Protein AF-A0A938SI79-F1 (afdb_monomer)

pLDDT: mean 90.71, std 9.06, range [56.81, 98.62]

Nearest PDB structures (foldseek):
  8agb-assembly1_D  TM=4.015E-01  e=9.517E-01  Saccharomyces c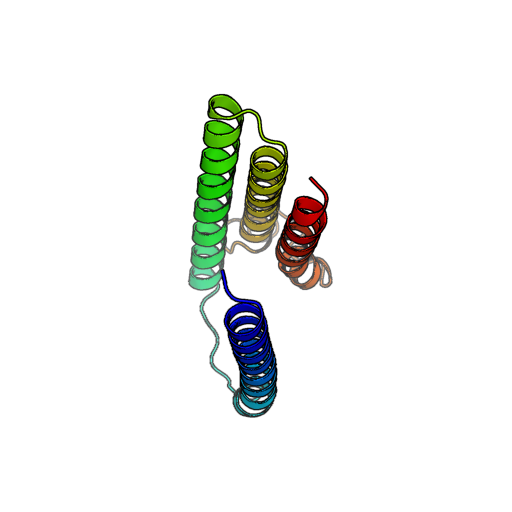erevisiae

Sequence (131 aa):
MNPHETDARAGRRATAYVALFVALFVGFLGLRDCTWEGSAYLHTLMEAVATVLALFVGVLGLVRFYSKKTNLFLCIGTGFLGTGLLDGYHAVVTSPLFPGHLASDLPSLIPWSWLASRVFLSVALWLSWLA

Secondary structure (DSSP, 8-state):
--HHHHHHHHHHHHHHHHHHHHHHHHHHHHHTT------HHHHHHHHHHHHHHHHHHHHHHHHHHHHH--HHHHHHHHHHHHHHHHHHHHHHHT-TTSTTTSGGG-TTHHHHHHHHHHHHHHHHHHHHTT-

Radius of gyration: 18.99 Å; Cα contacts (8 Å, |Δi|>4): 112; chains: 1; bounding box: 51×33×44 Å

Structure (mmCIF, N/CA/C/O backbone):
data_AF-A0A938SI79-F1
#
_entry.id   AF-A0A938SI79-F1
#
loop_
_atom_site.group_PDB
_atom_site.id
_atom_site.type_symbol
_atom_site.label_atom_id
_atom_site.label_alt_id
_atom_site.label_comp_id
_atom_site.label_asym_id
_atom_site.label_entity_id
_atom_site.label_seq_id
_atom_site.pdbx_PDB_ins_code
_atom_site.Cartn_x
_atom_site.Cartn_y
_atom_site.Cartn_z
_atom_site.occupancy
_atom_site.B_iso_or_equiv
_atom_site.auth_seq_id
_atom_site.auth_comp_id
_atom_site.auth_asym_id
_atom_site.auth_atom_id
_atom_site.pdbx_PDB_model_num
ATOM 1 N N . MET A 1 1 ? -28.653 -6.583 20.156 1.00 56.81 1 MET A N 1
ATOM 2 C CA . MET A 1 1 ? -28.554 -7.226 18.828 1.00 56.81 1 MET A CA 1
ATOM 3 C C . MET A 1 1 ? -28.679 -8.721 19.048 1.00 56.81 1 MET A C 1
ATOM 5 O O . MET A 1 1 ? -28.079 -9.206 20.001 1.00 56.81 1 MET A O 1
ATOM 9 N N . ASN A 1 2 ? -29.539 -9.403 18.295 1.00 67.56 2 ASN A N 1
ATOM 10 C CA . ASN A 1 2 ? -29.918 -10.790 18.578 1.00 67.56 2 ASN A CA 1
ATOM 11 C C . ASN A 1 2 ? -28.779 -11.744 18.130 1.00 67.56 2 ASN A C 1
ATOM 13 O O . ASN A 1 2 ? -28.272 -11.552 17.023 1.00 67.56 2 ASN A O 1
ATOM 17 N N . PRO A 1 3 ? -28.346 -12.738 18.933 1.00 68.44 3 PRO A N 1
ATOM 18 C CA . PRO A 1 3 ? -27.252 -13.657 18.574 1.00 68.44 3 PRO A CA 1
ATOM 19 C C . PRO A 1 3 ? -27.410 -14.339 17.204 1.00 68.44 3 PRO A C 1
ATOM 21 O O . PRO A 1 3 ? -26.443 -14.521 16.469 1.00 68.44 3 PRO A O 1
ATOM 24 N N . HIS A 1 4 ? -28.646 -14.624 16.790 1.00 68.62 4 HIS A N 1
ATOM 25 C CA . HIS A 1 4 ? -28.917 -15.203 15.472 1.00 68.62 4 HIS A CA 1
ATOM 26 C C . HIS A 1 4 ? -28.581 -14.257 14.299 1.00 68.62 4 HIS A C 1
ATOM 28 O O . HIS A 1 4 ? -28.230 -14.712 13.210 1.00 68.62 4 HIS A O 1
ATOM 34 N N . GLU A 1 5 ? -28.637 -12.937 14.504 1.00 68.88 5 GLU A N 1
ATOM 35 C CA . GLU A 1 5 ? -28.301 -11.942 13.475 1.00 68.88 5 GLU A CA 1
ATOM 36 C C . GLU A 1 5 ? -26.784 -11.770 13.310 1.00 68.88 5 GLU A C 1
ATOM 38 O O . GLU A 1 5 ? -26.303 -11.476 12.209 1.00 68.88 5 GLU A O 1
ATOM 43 N N . THR A 1 6 ? -26.009 -11.955 14.387 1.00 72.69 6 THR A N 1
ATOM 44 C CA . THR A 1 6 ? -24.543 -11.864 14.341 1.00 72.69 6 THR A CA 1
ATOM 45 C C . THR A 1 6 ? -23.933 -13.042 13.594 1.00 72.69 6 THR A C 1
ATOM 47 O O . THR A 1 6 ? -23.050 -12.828 12.759 1.00 72.69 6 THR A O 1
ATOM 50 N N . ASP A 1 7 ? -24.466 -14.246 13.802 1.00 76.00 7 ASP A N 1
ATOM 51 C CA . ASP A 1 7 ? -23.983 -15.470 13.155 1.00 76.00 7 ASP A CA 1
ATOM 52 C C . ASP A 1 7 ? -24.285 -15.465 11.653 1.00 76.00 7 ASP A C 1
ATOM 54 O O . ASP A 1 7 ? -23.411 -15.748 10.830 1.00 76.00 7 ASP A O 1
ATOM 58 N N . ALA A 1 8 ? -25.483 -15.012 11.268 1.00 79.94 8 ALA A N 1
ATOM 59 C CA . ALA A 1 8 ? -25.849 -14.840 9.864 1.00 79.94 8 ALA A CA 1
ATOM 60 C C . ALA A 1 8 ? -24.959 -13.798 9.153 1.00 79.94 8 ALA A C 1
ATOM 62 O O . ALA A 1 8 ? -24.542 -13.992 8.004 1.00 79.94 8 ALA A O 1
ATOM 63 N N . ARG A 1 9 ? -24.615 -12.692 9.832 1.00 79.75 9 ARG A N 1
ATOM 64 C CA . ARG A 1 9 ? -23.709 -11.666 9.288 1.00 79.75 9 ARG A CA 1
ATOM 65 C C . ARG A 1 9 ? -22.273 -12.179 9.167 1.00 79.75 9 ARG A C 1
ATOM 67 O O . ARG A 1 9 ? -21.607 -11.848 8.183 1.00 79.75 9 ARG A O 1
ATOM 74 N N . ALA A 1 10 ? -21.801 -12.959 10.138 1.00 83.19 10 ALA A N 1
ATOM 75 C CA . ALA A 1 10 ? -20.482 -13.583 10.109 1.00 83.19 10 ALA A CA 1
ATOM 76 C C . ALA A 1 10 ? -20.375 -14.606 8.967 1.00 83.19 10 ALA A C 1
ATOM 78 O O . ALA A 1 10 ? -19.442 -14.517 8.167 1.00 83.19 10 ALA A O 1
ATOM 79 N N . GLY A 1 11 ? -21.378 -15.479 8.813 1.00 88.06 11 GLY A N 1
ATOM 80 C CA . GLY A 1 11 ? -21.458 -16.444 7.714 1.00 88.06 11 GLY A CA 1
ATOM 81 C C . GLY A 1 11 ? -21.416 -15.767 6.344 1.00 88.06 11 GLY A C 1
ATOM 82 O O . GLY A 1 11 ? -20.584 -16.113 5.509 1.00 88.06 11 GLY A O 1
ATOM 83 N N . ARG A 1 12 ? -22.210 -14.705 6.142 1.00 91.56 12 ARG A N 1
ATOM 84 C CA . ARG A 1 12 ? -22.210 -13.947 4.878 1.00 91.56 12 ARG A CA 1
ATOM 85 C C . ARG A 1 12 ? -20.849 -13.324 4.549 1.00 91.56 12 ARG A C 1
ATOM 87 O O . ARG A 1 12 ? -20.452 -13.312 3.385 1.00 91.56 12 ARG A O 1
ATOM 94 N N . ARG A 1 13 ? -20.129 -12.800 5.550 1.00 90.25 13 ARG A N 1
ATOM 95 C CA . ARG A 1 13 ? -18.775 -12.250 5.355 1.00 90.25 13 ARG A CA 1
ATOM 96 C C . ARG A 1 13 ? -17.774 -13.339 4.990 1.00 90.25 13 ARG A C 1
ATOM 98 O O . ARG A 1 13 ? -16.992 -13.136 4.068 1.00 90.25 13 ARG A O 1
ATOM 105 N N . ALA A 1 14 ? -17.827 -14.479 5.676 1.00 93.69 14 ALA A N 1
ATOM 106 C CA . ALA A 1 14 ? -16.965 -15.618 5.380 1.00 93.69 14 ALA A CA 1
ATOM 107 C C . ALA A 1 14 ? -17.178 -16.108 3.939 1.00 93.69 14 ALA A C 1
ATOM 109 O O . ALA A 1 14 ? -16.211 -16.234 3.191 1.00 93.69 14 ALA A O 1
ATOM 110 N N . THR A 1 15 ? -18.436 -16.273 3.511 1.00 96.12 15 THR A N 1
ATOM 111 C CA . THR A 1 15 ? -18.762 -16.632 2.124 1.00 96.12 15 THR A CA 1
ATOM 112 C C . THR A 1 15 ? -18.220 -15.607 1.132 1.00 96.12 15 THR A C 1
ATOM 114 O O . THR A 1 15 ? -17.630 -15.999 0.132 1.00 96.12 15 THR A O 1
ATOM 117 N N . ALA A 1 16 ? -18.360 -14.306 1.410 1.00 95.62 16 ALA A N 1
ATOM 118 C CA . ALA A 1 16 ? -17.833 -13.261 0.535 1.00 95.62 16 ALA A CA 1
ATOM 119 C C . ALA A 1 16 ? -16.301 -13.318 0.403 1.00 95.62 16 ALA A C 1
ATOM 121 O O . ALA A 1 16 ? -15.784 -13.189 -0.703 1.00 95.62 16 ALA A O 1
ATOM 122 N N . TYR A 1 17 ? -15.572 -13.548 1.501 1.00 94.00 17 TYR A N 1
ATOM 123 C CA . TYR A 1 17 ? -14.111 -13.667 1.466 1.00 94.00 17 TYR A CA 1
ATOM 124 C C . TYR A 1 17 ? -13.644 -14.919 0.717 1.00 94.00 17 TYR A C 1
ATOM 126 O O . TYR A 1 17 ? -12.724 -14.828 -0.093 1.00 94.00 17 TYR A O 1
ATOM 134 N N . VAL A 1 18 ? -14.304 -16.062 0.926 1.00 97.06 18 VAL A N 1
ATOM 135 C CA . VAL A 1 18 ? -14.005 -17.301 0.188 1.00 97.06 18 VAL A CA 1
ATOM 136 C C . VAL A 1 18 ? -14.312 -17.130 -1.299 1.00 97.06 18 VAL A C 1
ATOM 138 O O . VAL A 1 18 ? -13.478 -17.465 -2.136 1.00 97.06 18 VAL A O 1
ATOM 141 N N . ALA A 1 19 ? -15.471 -16.562 -1.640 1.00 97.06 19 ALA A N 1
ATOM 142 C CA . ALA A 1 19 ? -15.849 -16.308 -3.026 1.00 97.06 19 ALA A CA 1
ATOM 143 C C . ALA A 1 19 ? -14.864 -15.356 -3.717 1.00 97.06 19 ALA A C 1
ATOM 145 O O . ALA A 1 19 ? -14.454 -15.625 -4.843 1.00 97.06 19 ALA A O 1
ATOM 146 N N . LEU A 1 20 ? -14.434 -14.288 -3.034 1.00 96.50 20 LEU A N 1
ATOM 147 C CA . LEU A 1 20 ? -13.426 -13.363 -3.551 1.00 96.50 20 LEU A CA 1
ATOM 148 C C . LEU A 1 20 ? -12.084 -14.066 -3.788 1.00 96.50 20 LEU A C 1
ATOM 150 O O . LEU A 1 20 ? -11.491 -13.889 -4.847 1.00 96.50 20 LEU A O 1
ATOM 154 N N . PHE A 1 21 ? -11.622 -14.886 -2.840 1.00 96.44 21 PHE A N 1
ATOM 155 C CA . PHE A 1 21 ? -10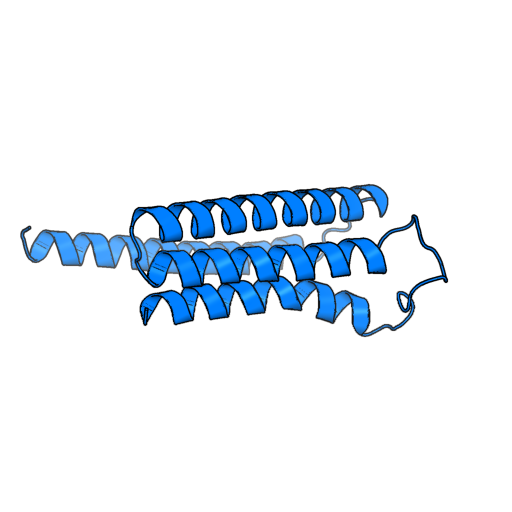.391 -15.660 -2.999 1.00 96.44 21 PHE A CA 1
ATOM 156 C C . PHE A 1 21 ? -10.458 -16.588 -4.219 1.00 96.44 21 PHE A C 1
ATOM 158 O O . PHE A 1 21 ? -9.559 -16.563 -5.058 1.00 96.44 21 PHE A O 1
ATOM 165 N N . VAL A 1 22 ? -11.541 -17.362 -4.354 1.00 97.88 22 VAL A N 1
ATOM 166 C CA . VAL A 1 22 ? -11.738 -18.270 -5.493 1.00 97.88 22 VAL A CA 1
ATOM 167 C C . VAL A 1 22 ? -11.798 -17.489 -6.805 1.00 97.88 22 VAL A C 1
ATOM 169 O O . VAL A 1 22 ? -11.145 -17.879 -7.770 1.00 97.88 22 VAL A O 1
ATOM 172 N N . ALA A 1 23 ? -12.523 -16.368 -6.841 1.00 97.44 23 ALA A N 1
ATOM 173 C CA . ALA A 1 23 ? -12.618 -15.521 -8.026 1.00 97.44 23 ALA A CA 1
ATOM 174 C C . ALA A 1 23 ? -11.251 -14.960 -8.448 1.00 97.44 23 ALA A C 1
ATOM 176 O O . ALA A 1 23 ? -10.912 -15.019 -9.628 1.00 97.44 23 ALA A O 1
ATOM 177 N N . LEU A 1 24 ? -10.443 -14.471 -7.500 1.00 96.19 24 LEU A N 1
ATOM 178 C CA . LEU A 1 24 ? -9.087 -13.982 -7.772 1.00 96.19 24 LEU A CA 1
ATOM 179 C C . LEU A 1 24 ? -8.161 -15.107 -8.252 1.00 96.19 24 LEU A C 1
ATOM 181 O O . LEU A 1 24 ? -7.401 -14.910 -9.197 1.00 96.19 24 LEU A O 1
ATOM 185 N N . PHE A 1 25 ? -8.248 -16.292 -7.643 1.00 96.94 25 PHE A N 1
ATOM 186 C CA . PHE A 1 25 ? -7.435 -17.448 -8.021 1.00 96.94 25 PHE A CA 1
ATOM 187 C C . PHE A 1 25 ? -7.764 -17.952 -9.433 1.00 96.94 25 PHE A C 1
ATOM 189 O O . PHE A 1 25 ? -6.869 -18.123 -10.259 1.00 96.94 25 PHE A O 1
ATOM 196 N N . VAL A 1 26 ? -9.049 -18.144 -9.741 1.00 97.62 26 VAL A N 1
ATOM 197 C CA . VAL A 1 26 ? -9.498 -18.556 -11.080 1.00 97.62 26 VAL A CA 1
ATOM 198 C C . VAL A 1 26 ? -9.195 -17.467 -12.111 1.00 97.62 26 VAL A C 1
ATOM 200 O O . VAL A 1 26 ? -8.721 -17.776 -13.203 1.00 97.62 26 VAL A O 1
ATOM 203 N N . GLY A 1 27 ? -9.403 -16.196 -11.755 1.00 96.81 27 GLY A N 1
ATOM 204 C CA . GLY A 1 27 ? -9.057 -15.054 -12.599 1.00 96.81 27 GLY A CA 1
ATOM 205 C C . GLY A 1 27 ? -7.573 -15.025 -12.962 1.00 96.81 27 GLY A C 1
ATOM 206 O O . GLY A 1 27 ? -7.242 -14.850 -14.131 1.00 96.81 27 GLY A O 1
ATOM 207 N N . PHE A 1 28 ? -6.681 -15.284 -11.999 1.00 94.69 28 PHE A N 1
ATOM 208 C CA . PHE A 1 28 ? -5.246 -15.410 -12.260 1.00 94.69 28 PHE A CA 1
ATOM 209 C C . PHE A 1 28 ? -4.947 -16.509 -13.287 1.00 94.69 28 PHE A C 1
ATOM 211 O O . PHE A 1 28 ? -4.224 -16.261 -14.247 1.00 94.69 28 P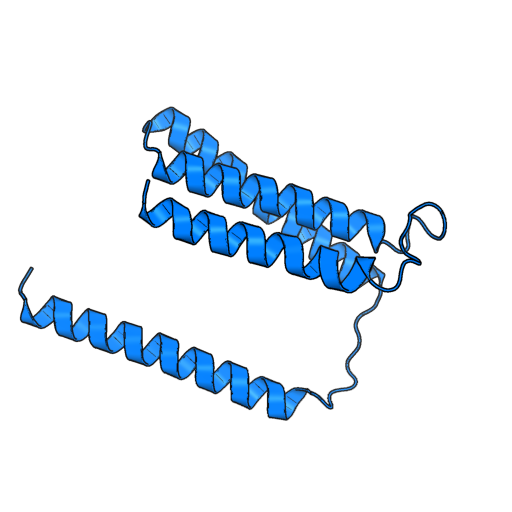HE A O 1
ATOM 218 N N . LEU A 1 29 ? -5.539 -17.699 -13.140 1.00 96.31 29 LEU A N 1
ATOM 219 C CA . LEU A 1 29 ? -5.329 -18.794 -14.094 1.00 96.31 29 LEU A CA 1
ATOM 220 C C . LEU A 1 29 ? -5.790 -18.437 -15.514 1.00 96.31 29 LEU A C 1
ATOM 222 O O . LEU A 1 29 ? -5.135 -18.839 -16.470 1.00 96.31 29 LEU A O 1
ATOM 226 N N . GLY A 1 30 ? -6.885 -17.683 -15.648 1.00 95.62 30 GLY A N 1
ATOM 227 C CA . GLY A 1 30 ? -7.401 -17.243 -16.947 1.00 95.62 30 GLY A CA 1
ATOM 228 C C . GLY A 1 30 ? -6.630 -16.075 -17.573 1.00 95.62 30 GLY A C 1
ATOM 229 O O . GLY A 1 30 ? -6.618 -15.945 -18.792 1.00 95.62 30 GLY A O 1
ATOM 230 N N . LEU A 1 31 ? -5.992 -15.230 -16.758 1.00 94.94 31 LEU A N 1
ATOM 231 C CA . LEU A 1 31 ? -5.314 -14.009 -17.210 1.00 94.94 31 LEU A CA 1
ATOM 232 C C . LEU A 1 31 ? -3.786 -14.126 -17.270 1.00 94.94 31 LEU A C 1
ATOM 234 O O . LEU A 1 31 ? -3.148 -13.228 -17.810 1.00 94.94 31 LEU A O 1
ATOM 238 N N . ARG A 1 32 ? -3.183 -15.199 -16.744 1.00 93.19 32 ARG A N 1
ATOM 239 C CA . ARG A 1 32 ? -1.715 -15.346 -16.660 1.00 93.19 32 ARG A CA 1
ATOM 240 C C . ARG A 1 32 ? -0.988 -15.278 -18.009 1.00 93.19 32 ARG A C 1
ATOM 242 O O . ARG A 1 32 ? 0.165 -14.877 -18.038 1.00 93.19 32 ARG A O 1
ATOM 249 N N . ASP A 1 33 ? -1.660 -15.669 -19.092 1.00 93.69 33 ASP A N 1
ATOM 250 C CA . ASP A 1 33 ? -1.106 -15.694 -20.452 1.00 93.69 33 ASP A CA 1
ATOM 251 C C . ASP A 1 33 ? -1.476 -14.420 -21.247 1.00 93.69 33 ASP A C 1
ATOM 253 O O . ASP A 1 33 ? -1.241 -14.324 -22.452 1.00 93.69 33 ASP A O 1
ATOM 257 N N . CYS A 1 34 ? -2.084 -13.428 -20.585 1.00 93.06 34 CYS A N 1
ATOM 258 C CA . CYS A 1 34 ? -2.415 -12.143 -21.186 1.00 93.06 34 CYS A CA 1
ATOM 259 C C . CYS A 1 34 ? -1.137 -11.341 -21.465 1.00 93.06 34 CYS A C 1
ATOM 261 O O . CYS A 1 34 ? -0.360 -11.059 -20.558 1.00 93.06 34 CYS A O 1
ATOM 263 N N . THR A 1 35 ? -0.951 -10.916 -22.714 1.00 92.19 35 THR A N 1
ATOM 264 C CA . THR A 1 35 ? 0.222 -10.140 -23.152 1.00 92.19 35 THR A CA 1
ATOM 265 C C . THR A 1 35 ? 0.031 -8.630 -23.014 1.00 92.19 35 THR A C 1
ATOM 267 O O . THR A 1 35 ? 0.790 -7.859 -23.597 1.00 92.19 35 THR A O 1
ATOM 270 N N . TRP A 1 36 ? -1.028 -8.182 -22.337 1.00 89.94 36 TRP A N 1
ATOM 271 C CA . TRP A 1 36 ? -1.243 -6.756 -22.132 1.00 89.94 36 TRP A CA 1
ATOM 272 C C . TRP A 1 36 ? -0.161 -6.199 -21.204 1.00 89.94 36 TRP A C 1
ATOM 274 O O . TRP A 1 36 ? -0.030 -6.631 -20.061 1.00 89.94 36 TRP A O 1
ATOM 284 N N . GLU A 1 37 ? 0.581 -5.212 -21.698 1.00 87.44 37 GLU A N 1
ATOM 285 C CA . GLU A 1 37 ? 1.639 -4.528 -20.965 1.00 87.44 37 GLU A CA 1
ATOM 286 C C . GLU A 1 37 ? 1.397 -3.014 -21.026 1.00 87.44 37 GLU A C 1
ATOM 288 O O . GLU A 1 37 ? 1.142 -2.442 -22.090 1.00 87.44 37 GLU A O 1
ATOM 293 N N . GLY A 1 38 ? 1.417 -2.360 -19.864 1.00 88.06 38 GLY A N 1
ATOM 294 C CA . GLY A 1 38 ? 1.325 -0.904 -19.767 1.00 88.06 38 GLY A CA 1
ATOM 295 C C . GLY A 1 38 ? 2.656 -0.226 -20.100 1.00 88.06 38 GLY A C 1
ATOM 296 O O . GLY A 1 38 ? 3.714 -0.842 -20.039 1.00 88.06 38 GLY A O 1
ATOM 297 N N . SER A 1 39 ? 2.634 1.072 -20.411 1.00 92.69 39 SER A N 1
ATOM 298 C CA . SER A 1 39 ? 3.881 1.830 -20.582 1.00 92.69 39 SER A CA 1
ATOM 299 C C . SER A 1 39 ? 4.570 2.094 -19.236 1.00 92.69 39 SER A C 1
ATOM 301 O O . SER A 1 39 ? 3.907 2.221 -18.204 1.00 92.69 39 SER A O 1
ATOM 303 N N . ALA A 1 40 ? 5.895 2.275 -19.243 1.00 89.94 40 ALA A N 1
ATOM 304 C CA . ALA A 1 40 ? 6.648 2.652 -18.040 1.00 89.94 40 ALA A CA 1
ATOM 305 C C . ALA A 1 40 ? 6.112 3.946 -17.393 1.00 89.94 40 ALA A C 1
ATOM 307 O O . ALA A 1 40 ? 5.995 4.035 -16.175 1.00 89.94 40 ALA A O 1
ATOM 308 N N . TYR A 1 41 ? 5.693 4.922 -18.206 1.00 93.56 41 TYR A N 1
ATOM 309 C CA . TYR A 1 41 ? 5.059 6.151 -17.717 1.00 93.56 41 TYR A CA 1
ATOM 310 C C . TYR A 1 41 ? 3.715 5.895 -17.026 1.00 93.56 41 TYR A C 1
ATOM 312 O O . TYR A 1 41 ? 3.419 6.538 -16.019 1.00 93.56 41 TYR A O 1
ATOM 320 N N . LEU A 1 42 ? 2.907 4.958 -17.540 1.00 94.81 42 LEU A N 1
ATOM 321 C CA . LEU A 1 42 ? 1.650 4.569 -16.902 1.00 94.81 42 LEU A CA 1
ATOM 322 C C . L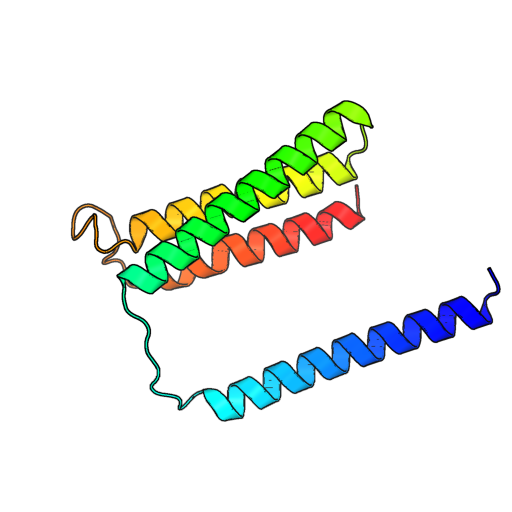EU A 1 42 ? 1.910 3.906 -15.543 1.00 94.81 42 LEU A C 1
ATOM 324 O O . LEU A 1 42 ? 1.237 4.250 -14.574 1.00 94.81 42 LEU A O 1
ATOM 328 N N . HIS A 1 43 ? 2.907 3.021 -15.455 1.00 92.38 43 HIS A N 1
ATOM 329 C CA . HIS A 1 43 ? 3.324 2.413 -14.190 1.00 92.38 43 HIS A CA 1
ATOM 330 C C . HIS A 1 43 ? 3.752 3.481 -13.170 1.00 92.38 43 HIS A C 1
ATOM 332 O O . HIS A 1 43 ? 3.185 3.543 -12.082 1.00 92.38 43 HIS A O 1
ATOM 338 N N . THR A 1 44 ? 4.653 4.397 -13.541 1.00 93.44 44 THR A N 1
ATOM 339 C CA . THR A 1 44 ? 5.085 5.488 -12.648 1.00 93.44 44 THR A CA 1
ATOM 340 C C . THR A 1 44 ? 3.922 6.373 -12.199 1.00 93.44 44 THR A C 1
ATOM 342 O O . THR A 1 44 ? 3.865 6.764 -11.034 1.00 93.44 44 THR A O 1
ATOM 345 N N . LEU A 1 45 ? 2.967 6.674 -13.087 1.00 96.12 45 LEU A N 1
ATOM 346 C CA . LEU A 1 45 ? 1.775 7.442 -12.723 1.00 96.12 45 LEU A CA 1
ATOM 347 C C . LEU A 1 45 ? 0.908 6.695 -11.699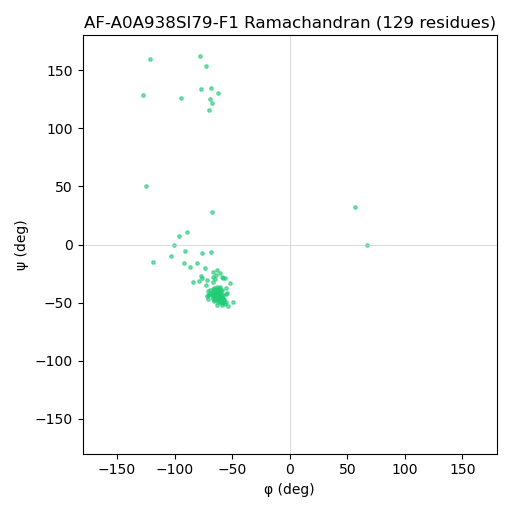 1.00 96.12 45 LEU A C 1
ATOM 349 O O . LEU A 1 45 ? 0.432 7.309 -10.744 1.00 96.12 45 LEU A O 1
ATOM 353 N N . MET A 1 46 ? 0.715 5.386 -11.874 1.00 95.56 46 MET A N 1
ATOM 354 C CA . MET A 1 46 ? -0.039 4.563 -10.925 1.00 95.56 46 MET A CA 1
ATOM 355 C C . MET A 1 46 ? 0.620 4.540 -9.544 1.00 95.56 46 MET A C 1
ATOM 357 O O . MET A 1 46 ? -0.072 4.749 -8.547 1.00 95.56 46 MET A O 1
ATOM 361 N N . GLU A 1 47 ? 1.939 4.352 -9.483 1.00 95.44 47 GLU A N 1
ATOM 362 C CA . GLU A 1 47 ? 2.684 4.349 -8.218 1.00 95.44 47 GLU A CA 1
ATOM 363 C C . GLU A 1 47 ? 2.660 5.734 -7.542 1.00 95.44 47 GLU A C 1
ATOM 365 O O . GLU A 1 47 ? 2.485 5.840 -6.326 1.00 95.44 47 GLU A O 1
ATOM 370 N N . ALA A 1 48 ? 2.724 6.825 -8.315 1.00 96.81 48 ALA A N 1
ATOM 371 C CA . ALA A 1 48 ? 2.587 8.183 -7.785 1.00 96.81 48 ALA A CA 1
ATOM 372 C C . ALA A 1 48 ? 1.184 8.453 -7.209 1.00 96.81 48 ALA A C 1
ATOM 374 O O . ALA A 1 48 ? 1.052 9.048 -6.136 1.00 96.81 48 ALA A O 1
ATOM 375 N N . VAL A 1 49 ? 0.125 7.993 -7.883 1.00 98.19 49 VAL A N 1
ATOM 376 C CA . VAL A 1 49 ? -1.250 8.105 -7.370 1.00 98.19 49 VAL A CA 1
ATOM 377 C C . VAL A 1 49 ? -1.422 7.271 -6.098 1.00 98.19 49 VAL A C 1
ATOM 379 O O . VAL A 1 49 ? -1.988 7.772 -5.125 1.00 98.19 49 VAL A O 1
ATOM 382 N N . ALA A 1 50 ? -0.900 6.040 -6.072 1.00 97.06 50 ALA A N 1
ATOM 383 C CA . ALA A 1 50 ? -0.911 5.185 -4.884 1.00 97.06 50 ALA A CA 1
ATOM 384 C C . ALA A 1 50 ? -0.204 5.863 -3.699 1.00 97.06 50 ALA A C 1
ATOM 386 O O . ALA A 1 50 ? -0.792 5.989 -2.623 1.00 97.06 50 ALA A O 1
ATOM 387 N N . THR A 1 51 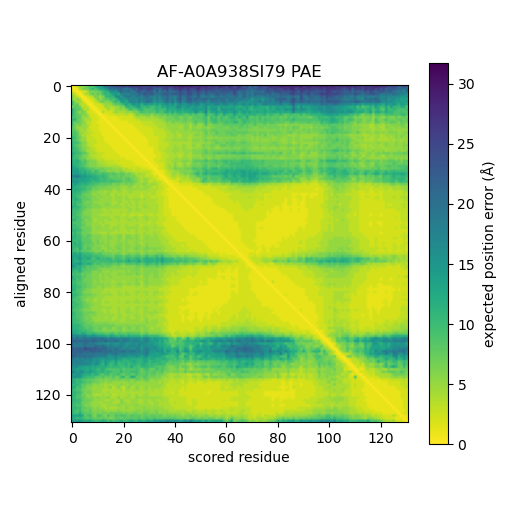? 0.984 6.422 -3.943 1.00 98.19 51 THR A N 1
ATOM 388 C CA . THR A 1 51 ? 1.762 7.203 -2.973 1.00 98.19 51 THR A CA 1
ATOM 389 C C . THR A 1 51 ? 0.942 8.342 -2.372 1.00 98.19 51 THR A C 1
ATOM 391 O O . THR A 1 51 ? 0.823 8.455 -1.151 1.00 98.19 51 THR A O 1
ATOM 394 N N . VAL A 1 52 ? 0.340 9.186 -3.218 1.00 98.56 52 VAL A N 1
ATOM 395 C CA . VAL A 1 52 ? -0.433 10.351 -2.765 1.00 98.56 52 VAL A CA 1
ATOM 396 C C . VAL A 1 52 ? -1.664 9.922 -1.969 1.00 98.56 52 VAL A C 1
ATOM 398 O O . VAL A 1 52 ? -1.930 10.492 -0.910 1.00 98.56 52 VAL A O 1
ATOM 401 N N . LEU A 1 53 ? -2.396 8.907 -2.436 1.00 98.50 53 LEU A N 1
ATOM 402 C CA . LEU A 1 53 ? -3.569 8.390 -1.729 1.00 98.50 53 LEU A CA 1
ATOM 403 C C . LEU A 1 53 ? -3.191 7.800 -0.367 1.00 98.50 53 LEU A C 1
ATOM 405 O O . LEU A 1 53 ? -3.856 8.095 0.628 1.00 98.50 53 LEU A O 1
ATOM 409 N N . ALA A 1 54 ? -2.115 7.015 -0.299 1.00 98.44 54 ALA A N 1
ATOM 410 C CA . ALA A 1 54 ? -1.639 6.432 0.947 1.00 98.44 54 ALA A CA 1
ATOM 411 C C . ALA A 1 54 ? -1.197 7.519 1.940 1.00 98.44 54 ALA A C 1
ATOM 413 O O . ALA A 1 54 ? -1.652 7.523 3.085 1.00 98.44 54 ALA A O 1
ATOM 414 N N . LEU A 1 55 ? -0.409 8.507 1.502 1.00 98.62 55 LEU A N 1
ATOM 415 C CA . LEU A 1 55 ? -0.021 9.638 2.352 1.00 98.62 55 LEU A CA 1
ATOM 416 C C . LEU A 1 55 ? -1.237 10.435 2.834 1.00 98.62 55 LEU A C 1
ATOM 418 O O . LEU A 1 55 ? -1.314 10.785 4.012 1.00 98.62 55 LEU A O 1
ATOM 422 N N . PHE A 1 56 ? -2.212 10.679 1.958 1.00 98.62 56 PHE A N 1
ATOM 423 C CA . PHE A 1 56 ? -3.440 11.385 2.310 1.00 98.62 56 PHE A CA 1
ATOM 424 C C . PHE A 1 56 ? -4.229 10.651 3.402 1.00 98.62 56 PHE A C 1
ATOM 426 O O . PHE A 1 56 ? -4.568 11.249 4.426 1.00 98.62 56 PHE A O 1
ATOM 433 N N . VAL A 1 57 ? -4.467 9.345 3.238 1.00 98.31 57 VAL A N 1
ATOM 434 C CA . VAL A 1 57 ? -5.145 8.525 4.257 1.00 98.31 57 VAL A CA 1
ATOM 435 C C . VAL A 1 57 ? -4.336 8.486 5.557 1.00 98.31 57 VAL A C 1
ATOM 437 O O . VAL A 1 57 ? -4.914 8.592 6.640 1.00 98.31 57 VAL A O 1
ATOM 440 N N . GLY A 1 58 ? -3.008 8.403 5.465 1.00 98.19 58 GLY A N 1
ATOM 441 C CA . GLY A 1 58 ? -2.109 8.444 6.616 1.00 98.19 58 GLY A CA 1
ATOM 442 C C . GLY A 1 58 ? -2.241 9.739 7.422 1.00 98.19 58 GLY A C 1
ATOM 443 O O . GLY A 1 58 ? -2.439 9.702 8.641 1.00 98.19 58 GLY A O 1
ATOM 444 N N . VAL A 1 59 ? -2.235 10.888 6.739 1.00 98.38 59 VAL A N 1
ATOM 445 C CA . VAL A 1 59 ? -2.460 12.209 7.348 1.00 98.38 59 VAL A CA 1
ATOM 446 C C . VAL A 1 59 ? -3.849 12.294 7.980 1.00 98.38 59 VAL A C 1
ATOM 448 O O . VAL A 1 59 ? -3.963 12.736 9.124 1.00 98.38 59 VAL A O 1
ATOM 451 N N . LEU A 1 60 ? -4.902 11.828 7.299 1.00 98.06 60 LEU A N 1
ATOM 452 C CA . LEU A 1 60 ? -6.252 11.789 7.875 1.00 98.06 60 LEU A CA 1
ATOM 453 C C . LEU A 1 60 ? -6.312 10.924 9.142 1.00 98.06 60 LEU A C 1
ATOM 455 O O . LEU A 1 60 ? -6.950 11.318 10.123 1.00 98.06 60 LEU A O 1
ATOM 459 N N . GLY A 1 61 ? -5.619 9.782 9.150 1.00 97.06 61 GLY A N 1
ATOM 460 C CA . GLY A 1 61 ? -5.470 8.921 10.323 1.00 97.06 61 GLY A CA 1
ATOM 461 C C . GLY A 1 61 ? -4.818 9.654 11.497 1.00 97.06 61 GLY A C 1
ATOM 462 O O . GLY A 1 61 ? -5.356 9.640 12.607 1.00 97.06 61 GLY A O 1
ATOM 463 N N . LEU A 1 62 ? -3.729 10.389 11.249 1.00 96.88 62 LEU A N 1
ATOM 464 C CA . LEU A 1 62 ? -3.077 11.205 12.275 1.00 96.88 62 LEU A CA 1
ATOM 465 C C . LEU A 1 62 ? -3.973 12.344 12.776 1.00 96.88 62 LEU A C 1
ATOM 467 O O . LEU A 1 62 ? -4.147 12.492 13.984 1.00 96.88 62 LEU A O 1
ATOM 471 N N . VAL A 1 63 ? -4.604 13.118 11.890 1.00 98.00 63 VAL A N 1
ATOM 472 C CA . VAL A 1 63 ? -5.543 14.193 12.278 1.00 98.00 63 VAL A CA 1
ATOM 473 C C . VAL A 1 63 ? -6.658 13.639 13.170 1.00 98.00 63 VAL A C 1
ATOM 475 O O . VAL A 1 63 ? -7.011 14.214 14.210 1.00 98.00 63 VAL A O 1
ATOM 478 N N . ARG A 1 64 ? -7.184 12.469 12.798 1.00 96.62 64 ARG A N 1
ATOM 479 C CA . ARG A 1 64 ? -8.205 11.764 13.567 1.00 96.62 64 ARG A CA 1
ATOM 480 C C . ARG A 1 64 ? -7.680 11.300 14.927 1.00 96.62 64 ARG A C 1
ATOM 482 O O . ARG A 1 64 ? -8.389 11.470 15.925 1.00 96.62 64 ARG A O 1
ATOM 489 N N . PHE A 1 65 ? -6.455 10.780 14.990 1.00 96.88 65 PHE A N 1
ATOM 490 C CA . PHE A 1 65 ? -5.784 10.451 16.245 1.00 96.88 65 PHE A CA 1
ATOM 491 C C . PHE A 1 65 ? -5.641 11.682 17.140 1.00 96.88 65 PHE A C 1
ATOM 493 O O . PHE A 1 65 ? -6.007 11.618 18.308 1.00 96.88 65 PHE A O 1
ATOM 500 N N . TYR A 1 66 ? -5.213 12.831 16.619 1.00 95.88 66 TYR A N 1
ATOM 501 C CA . TYR A 1 66 ? -5.093 14.041 17.437 1.00 95.88 66 TYR A CA 1
ATOM 502 C C . TYR A 1 66 ? -6.439 14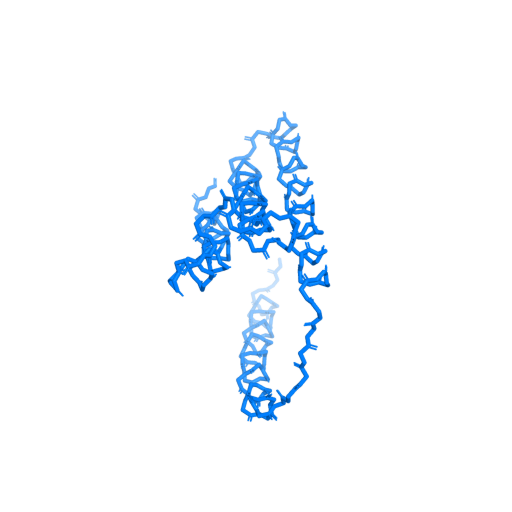.538 17.979 1.00 95.88 66 TYR A C 1
ATOM 504 O O . TYR A 1 66 ? -6.465 15.116 19.063 1.00 95.88 66 TYR A O 1
ATOM 512 N N . SER A 1 67 ? -7.544 14.235 17.292 1.00 95.69 67 SER A N 1
ATOM 513 C CA . SER A 1 67 ? -8.901 14.609 17.709 1.00 95.69 67 SER A CA 1
ATOM 514 C C . SER A 1 67 ? -9.553 13.647 18.714 1.00 95.69 67 SER A C 1
ATOM 516 O O . SER A 1 67 ? -10.381 14.075 19.514 1.00 95.69 67 SER A O 1
ATOM 518 N N . LYS A 1 68 ? -9.256 12.339 18.655 1.00 93.31 68 LYS A N 1
ATOM 519 C CA . LYS A 1 68 ? -9.906 11.308 19.503 1.00 93.31 68 LYS A CA 1
ATOM 520 C C . LYS A 1 68 ? -8.972 10.541 20.431 1.00 93.31 68 LYS A C 1
ATOM 522 O O . LYS A 1 68 ? -9.459 9.883 21.341 1.00 93.31 68 LYS A O 1
ATOM 527 N N . LYS A 1 69 ? -7.663 10.622 20.200 1.00 92.19 69 LYS A N 1
ATOM 528 C CA . LYS A 1 69 ? -6.592 9.974 20.972 1.00 92.19 69 LYS A CA 1
ATOM 529 C C . LYS A 1 69 ? -6.721 8.447 21.075 1.00 92.19 69 LYS A C 1
ATOM 531 O O . LYS A 1 69 ? -6.320 7.858 22.068 1.00 92.19 69 LYS A O 1
ATOM 536 N N . THR A 1 70 ? -7.265 7.795 20.045 1.00 94.69 70 THR A N 1
ATOM 537 C CA . THR A 1 70 ? -7.378 6.326 19.976 1.00 94.69 70 THR A CA 1
ATOM 538 C C . THR A 1 70 ? -6.196 5.728 19.216 1.00 94.69 70 THR A C 1
ATOM 540 O O . THR A 1 70 ? -5.978 6.095 18.060 1.00 94.69 70 THR A O 1
ATOM 543 N N . ASN A 1 71 ? -5.481 4.776 19.822 1.00 93.69 71 ASN A N 1
ATOM 544 C CA . ASN A 1 71 ? -4.303 4.132 19.221 1.00 93.69 71 ASN A CA 1
ATOM 545 C C . ASN A 1 71 ? -4.602 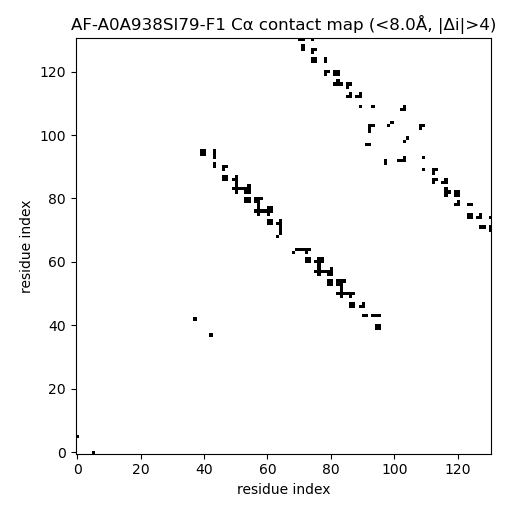3.445 17.883 1.00 93.69 71 ASN A C 1
ATOM 547 O O . ASN A 1 71 ? -3.745 3.454 17.004 1.00 93.69 71 ASN A O 1
ATOM 551 N N . LEU A 1 72 ? -5.833 2.968 17.676 1.00 95.19 72 LEU A N 1
ATOM 552 C CA . LEU A 1 72 ? -6.311 2.489 16.379 1.00 95.19 72 LEU A CA 1
ATOM 553 C C . LEU A 1 72 ? -6.025 3.482 15.237 1.00 95.19 72 LEU A C 1
ATOM 555 O O . LEU A 1 72 ? -5.472 3.107 14.207 1.00 95.19 72 LEU A O 1
ATOM 559 N N . PHE A 1 73 ? -6.362 4.764 15.414 1.00 95.31 73 PHE A N 1
ATOM 560 C CA . PHE A 1 73 ? -6.155 5.777 14.372 1.00 95.31 73 PHE A CA 1
ATOM 561 C C . PHE A 1 73 ? -4.681 6.130 14.181 1.00 95.31 73 PHE A C 1
ATOM 563 O O . PHE A 1 73 ? -4.279 6.448 13.064 1.00 95.31 73 PHE A O 1
ATOM 570 N N . LEU A 1 74 ? -3.877 6.036 15.243 1.00 95.06 74 LEU A N 1
ATOM 571 C CA . LEU A 1 74 ? -2.428 6.185 15.142 1.00 95.06 74 LEU A CA 1
ATOM 572 C C . LEU A 1 74 ? -1.825 5.029 14.336 1.00 95.06 74 LEU A C 1
ATOM 574 O O . LEU A 1 74 ? -1.068 5.274 13.406 1.00 95.06 74 LEU A O 1
ATOM 578 N N . CYS A 1 75 ? -2.212 3.788 14.639 1.00 95.56 75 CYS A N 1
ATOM 579 C CA . CYS A 1 75 ? -1.723 2.596 13.951 1.00 95.56 75 CYS A CA 1
ATOM 580 C C . CYS A 1 75 ? -2.104 2.604 12.462 1.00 95.56 75 CYS A C 1
ATOM 582 O O . CYS A 1 75 ? -1.238 2.438 11.604 1.00 95.56 75 CYS A O 1
ATOM 584 N N . ILE A 1 76 ? -3.371 2.901 12.146 1.00 95.94 76 ILE A N 1
ATOM 585 C CA . ILE A 1 76 ? -3.841 3.050 10.760 1.00 95.94 76 ILE A CA 1
ATOM 586 C C . ILE A 1 76 ? -3.105 4.202 10.059 1.00 95.94 76 ILE A C 1
ATOM 588 O O . ILE A 1 76 ? -2.619 4.024 8.944 1.00 95.94 76 ILE A O 1
ATOM 592 N N . GLY A 1 77 ? -2.990 5.367 10.706 1.00 96.75 77 GLY A N 1
ATOM 593 C CA . GLY A 1 77 ? -2.311 6.536 10.144 1.00 96.75 77 GLY A CA 1
ATOM 594 C C . GLY A 1 77 ? -0.847 6.252 9.804 1.00 96.75 77 GLY A C 1
ATOM 595 O O . GLY A 1 77 ? -0.412 6.499 8.681 1.00 96.75 77 GLY A O 1
ATOM 596 N N . THR A 1 78 ? -0.103 5.656 10.736 1.00 96.69 78 THR A N 1
ATOM 597 C CA . THR A 1 78 ? 1.294 5.256 10.523 1.00 96.69 78 THR A CA 1
ATOM 598 C C . THR A 1 78 ? 1.427 4.172 9.452 1.00 96.69 78 THR A C 1
ATOM 600 O O . THR A 1 78 ? 2.341 4.247 8.631 1.00 96.69 78 THR A O 1
ATOM 603 N N . GLY A 1 79 ? 0.505 3.203 9.404 1.00 97.56 79 GLY A N 1
ATOM 604 C CA . GLY A 1 79 ? 0.473 2.173 8.362 1.00 97.56 79 GLY A CA 1
ATOM 605 C C . GLY A 1 79 ? 0.327 2.765 6.957 1.00 97.56 79 GLY A C 1
ATOM 606 O O . GLY A 1 79 ? 1.084 2.428 6.049 1.00 97.56 79 GLY A O 1
ATOM 607 N N . PHE A 1 80 ? -0.587 3.714 6.769 1.00 98.25 80 PHE A N 1
ATOM 608 C CA . PHE A 1 80 ? -0.755 4.375 5.474 1.00 98.25 80 PHE A CA 1
ATOM 609 C C . PHE A 1 80 ? 0.381 5.357 5.142 1.00 98.25 80 PHE A C 1
ATOM 611 O O . PHE A 1 80 ? 0.802 5.417 3.988 1.00 98.25 80 PHE A O 1
ATOM 618 N N . LEU A 1 81 ? 0.951 6.054 6.132 1.00 98.31 81 LEU A N 1
ATOM 619 C CA . LEU A 1 81 ? 2.134 6.896 5.913 1.00 98.31 81 LEU A CA 1
ATOM 620 C C . LEU A 1 81 ? 3.344 6.084 5.444 1.00 98.31 81 LEU A C 1
ATOM 622 O O . LEU A 1 81 ? 3.964 6.444 4.448 1.00 98.31 81 LEU A O 1
ATOM 626 N N . GLY A 1 82 ? 3.666 4.985 6.131 1.00 97.81 82 GLY A N 1
ATOM 627 C CA . GLY A 1 82 ? 4.776 4.124 5.722 1.00 97.81 82 GLY A CA 1
ATOM 628 C C . GLY A 1 82 ? 4.539 3.493 4.349 1.00 97.81 82 GLY A C 1
ATOM 629 O O . GLY A 1 82 ? 5.464 3.436 3.547 1.00 97.81 82 GLY A O 1
ATOM 630 N N . THR A 1 83 ? 3.294 3.122 4.033 1.00 98.00 83 THR A N 1
ATOM 631 C CA . THR A 1 83 ? 2.912 2.644 2.690 1.00 98.00 83 THR A CA 1
ATOM 632 C C . THR A 1 83 ? 3.204 3.695 1.627 1.00 98.00 83 THR A C 1
ATOM 634 O O . THR A 1 83 ? 3.888 3.389 0.661 1.00 98.00 83 THR A O 1
ATOM 637 N N . GLY A 1 84 ? 2.779 4.946 1.837 1.00 98.12 84 GLY A N 1
ATOM 638 C CA . GLY A 1 84 ? 3.048 6.028 0.891 1.00 98.12 84 GLY A CA 1
ATOM 639 C C . GLY A 1 84 ? 4.540 6.309 0.705 1.00 98.12 84 GLY A C 1
ATOM 640 O O . GLY A 1 84 ? 4.983 6.554 -0.411 1.00 98.12 84 GLY A O 1
ATOM 641 N N . LEU A 1 85 ? 5.348 6.215 1.765 1.00 97.94 85 LEU A N 1
ATOM 642 C CA . LEU A 1 85 ? 6.805 6.346 1.645 1.00 97.94 85 LEU A CA 1
ATOM 643 C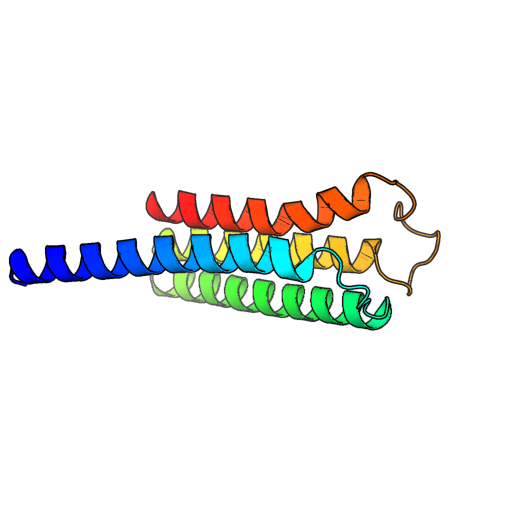 C . LEU A 1 85 ? 7.429 5.199 0.834 1.00 97.94 85 LEU A C 1
ATOM 645 O O . LEU A 1 85 ? 8.329 5.442 0.032 1.00 97.94 85 LEU A O 1
ATOM 649 N N . LEU A 1 86 ? 6.956 3.965 1.029 1.00 96.94 86 LEU A N 1
ATOM 650 C CA . LEU A 1 86 ? 7.437 2.788 0.301 1.00 96.94 86 LEU A CA 1
ATOM 651 C C . LEU A 1 86 ? 7.002 2.803 -1.172 1.00 96.94 86 LEU A C 1
ATOM 653 O O . LEU A 1 86 ? 7.837 2.546 -2.038 1.00 96.94 86 LEU A O 1
ATOM 657 N N . ASP A 1 87 ? 5.747 3.161 -1.456 1.00 96.62 87 ASP A N 1
ATOM 658 C CA . ASP A 1 87 ? 5.240 3.346 -2.823 1.00 96.62 87 ASP A CA 1
ATOM 659 C C . ASP A 1 87 ? 6.004 4.472 -3.530 1.00 96.62 87 ASP A C 1
ATOM 661 O O . ASP A 1 87 ? 6.427 4.312 -4.670 1.00 96.62 87 ASP A O 1
ATOM 665 N N . GLY A 1 88 ? 6.273 5.585 -2.838 1.00 95.06 88 GLY A N 1
ATOM 666 C CA . GLY A 1 88 ? 7.030 6.704 -3.399 1.00 95.06 88 GLY A CA 1
ATOM 667 C C . GLY A 1 88 ? 8.481 6.333 -3.698 1.00 95.06 88 GLY A C 1
ATOM 668 O O . GLY A 1 88 ? 9.013 6.697 -4.746 1.00 95.06 88 GLY A O 1
ATOM 669 N N . TYR A 1 89 ? 9.113 5.562 -2.808 1.00 93.19 89 TYR A N 1
ATOM 670 C CA . TYR A 1 89 ? 10.429 4.986 -3.067 1.00 93.19 89 TYR A CA 1
ATOM 671 C C . TYR A 1 89 ? 10.402 4.093 -4.311 1.00 93.19 89 TYR A C 1
ATOM 673 O O . TYR A 1 89 ? 11.224 4.298 -5.203 1.00 93.19 89 TYR A O 1
ATOM 681 N N . HIS A 1 90 ? 9.444 3.162 -4.397 1.00 93.88 90 HIS A N 1
ATOM 682 C CA . HIS A 1 90 ? 9.275 2.283 -5.554 1.00 93.88 90 HIS A CA 1
ATOM 683 C C . HIS A 1 90 ? 9.088 3.094 -6.843 1.00 93.88 90 HIS A C 1
ATOM 685 O O . HIS A 1 90 ? 9.845 2.906 -7.791 1.00 93.88 90 HIS A O 1
ATOM 691 N N . ALA A 1 91 ? 8.179 4.074 -6.832 1.00 93.31 91 ALA A N 1
ATOM 692 C CA . ALA A 1 91 ? 7.905 4.959 -7.959 1.00 93.31 91 ALA A CA 1
ATOM 693 C C . ALA A 1 91 ? 9.166 5.667 -8.464 1.00 93.31 91 ALA A C 1
ATOM 695 O O . ALA A 1 91 ? 9.358 5.788 -9.669 1.00 93.31 91 ALA A O 1
ATOM 696 N N . VAL A 1 92 ? 10.026 6.143 -7.557 1.00 91.56 92 VAL A N 1
ATOM 697 C CA . VAL A 1 92 ? 11.274 6.829 -7.917 1.00 91.56 92 VAL A CA 1
ATOM 698 C C . VAL A 1 92 ? 12.287 5.851 -8.507 1.00 91.56 92 VAL A C 1
ATOM 700 O O . VAL A 1 92 ? 12.849 6.146 -9.560 1.00 91.56 92 VAL A O 1
ATOM 703 N N . VAL A 1 93 ? 12.503 4.691 -7.876 1.00 89.50 93 VAL A N 1
ATOM 704 C CA . VAL A 1 93 ? 13.512 3.722 -8.344 1.00 89.50 93 VAL A CA 1
ATOM 705 C C . VAL A 1 93 ? 13.105 2.975 -9.613 1.00 89.50 93 VAL A C 1
ATOM 707 O O . VAL A 1 93 ? 13.989 2.471 -10.295 1.00 89.50 93 VAL A O 1
ATOM 710 N N . THR A 1 94 ? 11.815 2.915 -9.958 1.00 89.25 94 THR A N 1
ATOM 711 C CA . THR A 1 94 ? 11.328 2.326 -11.222 1.00 89.25 94 THR A CA 1
ATOM 712 C C . THR A 1 94 ? 10.983 3.366 -12.289 1.00 89.25 94 THR A C 1
ATOM 714 O O . THR A 1 94 ? 10.579 3.007 -13.396 1.00 89.25 94 THR A O 1
ATOM 717 N N . SER A 1 95 ? 11.138 4.660 -11.988 1.00 89.75 95 SER A N 1
ATOM 718 C CA . SER A 1 95 ? 10.753 5.737 -12.897 1.00 89.75 95 SER A CA 1
ATOM 719 C C . SER A 1 95 ? 11.644 5.795 -14.143 1.00 89.75 95 SER A C 1
ATOM 721 O O . SER A 1 95 ? 12.871 5.856 -14.018 1.00 89.75 95 SER A O 1
ATOM 723 N N . PRO A 1 96 ? 11.059 5.941 -15.348 1.00 88.81 96 PRO A N 1
ATOM 724 C CA . PRO A 1 96 ? 11.824 6.200 -16.564 1.00 88.81 96 PRO A CA 1
ATOM 725 C C . PRO A 1 96 ? 12.471 7.599 -16.577 1.00 88.81 96 PRO A C 1
ATOM 727 O O . PRO A 1 96 ? 13.218 7.911 -17.499 1.00 88.81 96 PRO A O 1
ATOM 730 N N . LEU A 1 97 ? 12.187 8.459 -15.588 1.00 86.94 97 LEU A N 1
ATOM 731 C CA . LEU A 1 97 ? 12.746 9.813 -15.482 1.00 86.94 97 LEU A CA 1
ATOM 732 C C . LEU A 1 97 ? 14.162 9.848 -14.884 1.00 86.94 97 LEU A C 1
ATOM 734 O O . LEU A 1 97 ? 14.839 10.865 -15.013 1.00 86.94 97 LEU A O 1
ATOM 738 N N . PHE A 1 98 ? 14.613 8.766 -14.241 1.00 82.44 98 PHE A N 1
ATOM 739 C CA . PHE A 1 98 ? 15.930 8.686 -13.596 1.00 82.44 98 PHE A CA 1
ATOM 740 C C . PHE A 1 98 ? 16.768 7.494 -14.106 1.00 82.44 98 PHE A C 1
ATOM 742 O O . PHE A 1 98 ? 17.288 6.725 -13.291 1.00 82.44 98 PHE A O 1
ATOM 749 N N . PRO A 1 99 ? 16.917 7.305 -15.434 1.00 74.19 99 PRO A N 1
ATOM 750 C CA . PRO A 1 99 ? 17.593 6.131 -15.979 1.00 74.19 99 PRO A CA 1
ATOM 751 C C . PRO A 1 99 ? 19.063 6.092 -15.537 1.00 74.19 99 PRO A C 1
ATOM 753 O O . PRO A 1 99 ? 19.771 7.090 -15.643 1.00 74.19 99 PRO A O 1
ATOM 756 N N . GLY A 1 100 ? 19.524 4.949 -15.018 1.00 72.25 100 GLY A N 1
ATOM 757 C CA . GLY A 1 100 ? 20.930 4.715 -14.648 1.00 72.25 100 GLY A CA 1
ATOM 758 C C . GLY A 1 100 ? 21.472 5.539 -13.468 1.00 72.25 100 GLY A C 1
ATOM 759 O O . GLY A 1 100 ? 22.632 5.381 -13.094 1.00 72.25 100 GLY A O 1
ATOM 760 N N . HIS A 1 101 ? 20.662 6.409 -12.857 1.00 75.31 101 HIS A N 1
ATOM 761 C CA . HIS A 1 101 ? 21.055 7.206 -11.686 1.00 75.31 101 HIS A CA 1
ATOM 762 C C . HIS A 1 101 ? 20.713 6.531 -10.356 1.00 75.31 101 HIS A C 1
ATOM 764 O O . HIS A 1 101 ? 21.226 6.916 -9.306 1.00 75.31 101 HIS A O 1
ATOM 770 N N . LEU A 1 102 ? 19.840 5.527 -10.399 1.00 75.88 102 LEU A N 1
ATOM 771 C CA . LEU A 1 102 ? 19.361 4.779 -9.247 1.00 75.88 102 LEU A CA 1
ATOM 772 C C . LEU A 1 102 ? 19.686 3.300 -9.438 1.00 75.88 102 LEU A C 1
ATOM 774 O O . LEU A 1 102 ? 19.848 2.838 -10.566 1.00 75.88 102 LEU A O 1
ATOM 778 N N . ALA A 1 103 ? 19.709 2.536 -8.342 1.00 68.75 103 ALA A N 1
ATOM 779 C CA . ALA A 1 103 ? 19.946 1.085 -8.340 1.00 68.75 103 ALA A CA 1
ATOM 780 C C . ALA A 1 103 ? 18.811 0.257 -8.998 1.00 68.75 103 ALA A C 1
ATOM 782 O O . ALA A 1 103 ? 18.583 -0.892 -8.636 1.00 68.75 103 ALA A O 1
ATOM 783 N N . SER A 1 104 ? 18.096 0.850 -9.953 1.00 66.19 104 SER A N 1
ATOM 784 C CA . SER A 1 104 ? 17.007 0.283 -10.750 1.00 66.19 104 SER A CA 1
ATOM 785 C C . SER A 1 104 ? 17.398 -0.988 -11.513 1.00 66.19 104 SER A C 1
ATOM 787 O O . SER A 1 104 ? 16.564 -1.871 -11.684 1.00 66.19 104 SER A O 1
ATOM 789 N N . ASP A 1 105 ? 18.678 -1.129 -11.875 1.00 67.06 105 ASP A N 1
ATOM 790 C CA . ASP A 1 105 ? 19.206 -2.288 -12.606 1.00 67.06 105 ASP A CA 1
ATOM 791 C C . ASP A 1 105 ? 19.391 -3.538 -11.729 1.00 67.06 105 ASP A C 1
ATOM 793 O O . ASP A 1 105 ? 19.716 -4.612 -12.240 1.00 67.06 105 ASP A O 1
ATOM 797 N N . LEU A 1 106 ? 19.212 -3.434 -10.404 1.00 72.56 106 LEU A N 1
ATOM 798 C CA . LEU A 1 106 ? 19.312 -4.591 -9.521 1.00 72.56 106 LEU A CA 1
ATOM 799 C C . LEU A 1 106 ? 18.097 -5.513 -9.764 1.00 72.56 106 LEU A C 1
ATOM 801 O O . LEU A 1 106 ? 16.974 -5.127 -9.424 1.00 72.56 106 LEU A O 1
ATOM 805 N N . PRO A 1 107 ? 18.276 -6.754 -10.266 1.00 74.81 107 PRO A N 1
ATOM 806 C CA . PRO A 1 107 ? 17.154 -7.598 -10.705 1.00 74.81 107 PRO A CA 1
ATOM 807 C C . PRO A 1 107 ? 16.150 -7.930 -9.594 1.00 74.81 107 PRO A C 1
ATOM 809 O O . PRO A 1 107 ? 14.987 -8.229 -9.850 1.00 74.81 107 PRO A O 1
ATOM 812 N N . SER A 1 108 ? 16.604 -7.890 -8.340 1.00 77.94 108 SER A N 1
ATOM 813 C CA . SER A 1 108 ? 15.791 -8.150 -7.156 1.00 77.94 108 SER A CA 1
ATOM 814 C C . SER A 1 108 ? 15.064 -6.914 -6.625 1.00 77.94 108 SER A C 1
ATOM 816 O O . SER A 1 108 ? 14.092 -7.071 -5.887 1.00 77.94 108 SER A O 1
ATOM 818 N N . LEU A 1 109 ? 15.493 -5.695 -6.971 1.00 77.25 109 LEU A N 1
ATOM 819 C CA . LEU A 1 109 ? 14.974 -4.482 -6.339 1.00 77.25 109 LEU A CA 1
ATOM 820 C C . LEU A 1 109 ? 13.525 -4.218 -6.744 1.00 77.25 109 LEU A C 1
ATOM 822 O O . LEU A 1 109 ? 12.704 -3.919 -5.878 1.00 77.25 109 LEU A O 1
ATOM 826 N N . ILE A 1 110 ? 13.193 -4.381 -8.026 1.00 78.31 110 ILE A N 1
ATOM 827 C CA . ILE A 1 110 ? 11.850 -4.105 -8.555 1.00 78.31 110 ILE A CA 1
ATOM 828 C C . ILE A 1 110 ? 10.794 -5.039 -7.925 1.00 78.31 110 ILE A C 1
ATOM 830 O O . ILE A 1 110 ? 9.840 -4.518 -7.341 1.00 78.31 110 ILE A O 1
ATOM 834 N N . PRO A 1 111 ? 10.957 -6.382 -7.919 1.00 81.94 111 PRO A N 1
ATOM 835 C CA . PRO A 1 111 ? 9.968 -7.269 -7.298 1.00 81.94 111 PRO A CA 1
ATOM 836 C C . PRO A 1 111 ? 9.803 -7.044 -5.788 1.00 81.94 111 PRO A C 1
ATOM 838 O O . PRO A 1 111 ? 8.684 -7.067 -5.272 1.00 81.94 111 PRO A O 1
ATOM 841 N N . TRP A 1 112 ? 10.907 -6.816 -5.067 1.00 84.12 112 TRP A N 1
ATOM 842 C CA . TRP A 1 112 ? 10.862 -6.643 -3.613 1.00 84.12 112 TRP A CA 1
ATOM 843 C C . TRP A 1 112 ? 10.252 -5.309 -3.191 1.00 84.12 112 TRP A C 1
ATOM 845 O O . TRP A 1 112 ? 9.428 -5.284 -2.276 1.00 84.12 112 TRP A O 1
ATOM 855 N N . SER A 1 113 ? 10.629 -4.211 -3.849 1.00 84.56 113 SER A N 1
ATOM 856 C CA . SER A 1 113 ? 10.113 -2.880 -3.504 1.00 84.56 113 SER A CA 1
ATOM 857 C C . SER A 1 113 ? 8.614 -2.745 -3.789 1.00 84.56 113 SER A C 1
ATOM 859 O O . SER A 1 113 ? 7.914 -2.117 -3.000 1.00 84.56 113 SER A O 1
ATOM 861 N N . TRP A 1 114 ? 8.096 -3.434 -4.812 1.00 87.00 114 TRP A N 1
ATOM 862 C CA . TRP A 1 114 ? 6.657 -3.514 -5.085 1.00 87.00 114 TRP A CA 1
ATOM 863 C C . TRP A 1 114 ? 5.870 -4.256 -3.989 1.00 87.00 114 TRP A C 1
ATOM 865 O O . TRP A 1 114 ? 4.761 -3.862 -3.612 1.00 87.00 114 TRP A O 1
ATOM 875 N N . LEU A 1 115 ? 6.420 -5.359 -3.469 1.00 92.75 115 LEU A N 1
ATOM 876 C CA . LEU A 1 115 ? 5.752 -6.158 -2.438 1.00 92.75 115 LEU A CA 1
ATOM 877 C C . LEU A 1 115 ? 5.832 -5.499 -1.050 1.00 92.75 115 LEU A C 1
ATOM 879 O O . LEU A 1 115 ? 4.940 -5.695 -0.220 1.00 92.75 115 LEU A O 1
ATOM 883 N N . ALA A 1 116 ? 6.885 -4.716 -0.801 1.00 93.44 116 ALA A N 1
ATOM 884 C CA . ALA A 1 116 ? 7.183 -4.132 0.501 1.00 93.44 116 ALA A CA 1
ATOM 885 C C . ALA A 1 116 ? 6.020 -3.306 1.073 1.00 93.44 116 ALA A C 1
ATOM 887 O O . ALA A 1 116 ? 5.616 -3.540 2.214 1.00 93.44 116 ALA A O 1
ATOM 888 N N . SER A 1 117 ? 5.446 -2.387 0.290 1.00 94.62 117 SER A N 1
ATOM 889 C CA . SER A 1 117 ? 4.354 -1.517 0.750 1.00 94.62 117 SER A CA 1
ATOM 890 C C . SER A 1 117 ? 3.084 -2.301 1.098 1.00 94.62 117 SER A C 1
ATOM 892 O O . SER A 1 117 ? 2.472 -2.076 2.144 1.00 94.62 117 SER A O 1
ATOM 894 N N . ARG A 1 118 ? 2.742 -3.309 0.287 1.00 94.56 118 ARG A N 1
ATOM 895 C CA . ARG A 1 118 ? 1.586 -4.201 0.492 1.00 94.56 118 ARG A CA 1
ATOM 896 C C . ARG A 1 118 ? 1.713 -5.025 1.769 1.00 94.56 118 ARG A C 1
ATOM 898 O O . ARG A 1 118 ? 0.756 -5.110 2.545 1.00 94.56 118 ARG A O 1
ATOM 905 N N . VAL A 1 119 ? 2.881 -5.627 1.997 1.00 95.69 119 VAL A N 1
ATOM 906 C CA . VAL A 1 119 ? 3.149 -6.419 3.208 1.00 95.69 119 VAL A CA 1
ATOM 907 C C . VAL A 1 119 ? 3.161 -5.517 4.437 1.00 95.69 119 VAL A C 1
ATOM 909 O O . VAL A 1 119 ? 2.511 -5.847 5.428 1.00 95.69 119 VAL A O 1
ATOM 912 N N . PHE A 1 120 ? 3.822 -4.359 4.357 1.00 96.12 120 PHE A N 1
ATOM 913 C CA . PHE A 1 120 ? 3.850 -3.381 5.442 1.00 96.12 120 PHE A CA 1
ATOM 914 C C . PHE A 1 120 ? 2.438 -2.954 5.858 1.00 96.12 120 PHE A C 1
ATOM 916 O O . PHE A 1 120 ? 2.093 -3.062 7.037 1.00 96.12 120 PHE A O 1
ATOM 923 N N . LEU A 1 121 ? 1.595 -2.545 4.901 1.00 96.62 121 LEU A N 1
ATOM 924 C CA . LEU A 1 121 ? 0.224 -2.131 5.192 1.00 96.62 121 LEU A CA 1
ATOM 925 C C . LEU A 1 121 ? -0.604 -3.276 5.777 1.00 96.62 121 LEU A C 1
ATOM 927 O O . LEU A 1 121 ? -1.329 -3.078 6.748 1.00 96.62 121 LEU A O 1
ATOM 931 N N . SER A 1 122 ? -0.484 -4.479 5.211 1.00 95.56 122 SER A N 1
ATOM 932 C CA . SER A 1 122 ? -1.228 -5.654 5.678 1.00 95.56 122 SER A CA 1
ATOM 933 C C . SER A 1 122 ? -0.883 -5.994 7.129 1.00 95.56 122 SER A C 1
ATOM 935 O O . SER A 1 122 ? -1.782 -6.220 7.939 1.00 95.56 122 SER A O 1
ATOM 937 N N . VAL A 1 123 ? 0.407 -5.967 7.479 1.00 95.81 123 VAL A N 1
ATOM 938 C CA . VAL A 1 123 ? 0.875 -6.183 8.854 1.00 95.81 123 VAL A CA 1
ATOM 939 C C . VAL A 1 123 ? 0.418 -5.048 9.768 1.00 95.81 123 VAL A C 1
ATOM 941 O O . VAL A 1 123 ? -0.089 -5.324 10.850 1.00 95.81 123 VAL A O 1
ATOM 944 N N . ALA A 1 124 ? 0.526 -3.786 9.345 1.00 95.12 124 ALA A N 1
ATOM 945 C CA . ALA A 1 124 ? 0.083 -2.643 10.144 1.00 95.12 124 ALA A CA 1
ATOM 946 C C . ALA A 1 124 ? -1.425 -2.698 10.443 1.00 95.12 124 ALA A C 1
ATOM 948 O O . ALA A 1 124 ? -1.837 -2.501 11.583 1.00 95.12 124 ALA A O 1
ATOM 949 N N . LEU A 1 125 ? -2.253 -3.028 9.448 1.00 95.00 125 LEU A N 1
ATOM 950 C CA . LEU A 1 125 ? -3.695 -3.191 9.634 1.00 95.00 125 LEU A CA 1
ATOM 951 C C . LEU A 1 125 ? -4.024 -4.392 10.524 1.00 95.00 125 LEU A C 1
ATOM 953 O O . LEU A 1 125 ? -4.919 -4.296 11.363 1.00 95.00 125 LEU A O 1
ATOM 957 N N . TRP A 1 126 ? -3.287 -5.495 10.398 1.00 95.38 126 TRP A N 1
ATOM 958 C CA . TRP A 1 126 ? -3.438 -6.631 11.303 1.00 95.38 126 TRP A CA 1
ATOM 959 C C . TRP A 1 126 ? -3.072 -6.264 12.748 1.00 95.38 126 TRP A C 1
ATOM 961 O O . TRP A 1 126 ? -3.843 -6.543 13.661 1.00 95.38 126 TRP A O 1
ATOM 971 N N . LEU A 1 127 ? -1.960 -5.556 12.962 1.00 93.12 127 LEU A N 1
ATOM 972 C CA . LEU A 1 127 ? -1.559 -5.057 14.281 1.00 93.12 127 LEU A CA 1
ATOM 973 C C . LEU A 1 127 ? -2.537 -4.015 14.834 1.00 93.12 127 LEU A C 1
ATOM 975 O O . LEU A 1 127 ? -2.722 -3.947 16.045 1.00 93.12 127 LEU A O 1
ATOM 979 N N . SER A 1 128 ? -3.212 -3.250 13.972 1.00 91.94 128 SER A N 1
ATOM 980 C CA . SER A 1 128 ? -4.226 -2.277 14.397 1.00 91.94 128 SER A CA 1
ATOM 981 C C . SER A 1 128 ? -5.426 -2.927 15.089 1.00 91.94 128 SER A C 1
ATOM 983 O O . SER A 1 128 ? -6.097 -2.272 15.877 1.00 91.94 128 SER A O 1
ATOM 985 N N . TRP A 1 129 ? -5.666 -4.221 14.852 1.00 91.00 129 TRP A N 1
ATOM 986 C CA . TRP A 1 129 ? -6.666 -4.999 15.584 1.00 91.00 129 TRP A CA 1
ATOM 987 C C . TRP A 1 129 ? -6.305 -5.201 17.066 1.00 91.00 129 TRP A C 1
ATOM 989 O O . TRP A 1 129 ? -7.188 -5.445 17.885 1.00 91.00 129 TRP A O 1
ATOM 999 N N . LEU A 1 130 ? -5.017 -5.112 17.412 1.00 90.69 130 LEU A N 1
ATOM 1000 C CA . LEU A 1 130 ? -4.509 -5.247 18.781 1.00 90.69 130 LEU A CA 1
ATOM 1001 C C . LEU A 1 130 ? -4.432 -3.904 19.533 1.00 90.69 130 LEU A C 1
ATOM 1003 O O . LEU A 1 130 ? -4.064 -3.905 20.708 1.00 90.69 130 LEU A O 1
ATOM 1007 N N . ALA A 1 131 ? -4.716 -2.781 18.863 1.00 82.62 131 ALA A N 1
ATOM 1008 C CA . ALA A 1 131 ? -4.512 -1.414 19.359 1.00 82.62 131 ALA A CA 1
ATOM 1009 C C . ALA A 1 131 ? -5.791 -0.767 19.909 1.00 82.62 131 ALA A C 1
ATOM 1011 O O . ALA A 1 131 ? -5.655 0.051 20.850 1.00 82.62 131 ALA A O 1
#

Mean predicted aligned error: 6.25 Å

Foldseek 3Di:
DDPVVVVVVVVVVVVVVVVVVVCVVVVCVVCVPPPDDDDLVVVLVVLLVLLVVLQVQLVVLVVVCVVPVDVLSPLLSVLSNVLSVLSVVLSVLSHPVQPPVHPVVPPPCNVCSVVVSVVSSVVSNVVSVVD

Solvent-accessible surface area (backbone atoms only — not comparable to full-atom values): 6870 Å² total; per-residue (Å²): 133,60,73,72,57,52,52,55,52,51,50,54,50,52,52,49,54,53,51,50,50,52,50,53,54,55,48,46,72,74,48,70,84,58,84,84,76,80,54,64,68,56,52,33,50,52,28,48,52,51,13,52,52,25,36,51,52,8,51,51,20,41,57,48,16,76,75,69,71,42,53,38,34,42,36,47,7,52,23,25,35,53,24,13,54,35,30,41,50,36,25,57,48,70,24,80,87,49,73,88,76,45,78,50,83,41,86,63,48,60,66,49,41,64,47,46,25,56,53,50,30,54,51,28,55,56,53,29,76,79,80